Protein AF-A0A952K8J6-F1 (afdb_monomer)

Foldseek 3Di:
DQDAAADDPPPDDDDPPHDYDHDDDDDDPAQDKDKDKDWADDPVDPGIDIDIDIDGDDHDPPPVPDPPPPPPVPPVDDPVVVVVVVVVVVVVVVVVVVVVVVVVVVVVVD

pLDDT: mean 77.5, std 14.74, range [35.69, 93.81]

Structure (mmCIF, N/CA/C/O backbone):
data_AF-A0A952K8J6-F1
#
_entry.id   AF-A0A952K8J6-F1
#
loop_
_atom_site.group_PDB
_atom_site.id
_atom_site.type_symbol
_atom_site.label_atom_id
_atom_site.label_alt_id
_atom_site.label_comp_id
_atom_site.label_asym_id
_atom_site.label_entity_id
_atom_site.label_seq_id
_atom_site.pdbx_PDB_ins_code
_atom_site.Cartn_x
_atom_site.Cartn_y
_atom_site.Cartn_z
_atom_site.occupancy
_atom_site.B_iso_or_equiv
_atom_site.auth_seq_id
_atom_site.auth_comp_id
_atom_site.auth_asym_id
_atom_site.auth_atom_id
_atom_site.pdbx_PDB_model_num
ATOM 1 N N . THR A 1 1 ? -31.563 2.646 2.511 1.00 35.69 1 THR A N 1
ATOM 2 C CA . THR A 1 1 ? -30.454 2.413 1.564 1.00 35.69 1 THR A CA 1
ATOM 3 C C . THR A 1 1 ? -29.157 2.599 2.322 1.00 35.69 1 THR A C 1
ATOM 5 O O . THR A 1 1 ? -28.902 3.710 2.767 1.00 35.69 1 THR A O 1
ATOM 8 N N . ALA A 1 2 ? -28.404 1.525 2.571 1.00 39.47 2 ALA A N 1
ATOM 9 C CA . ALA A 1 2 ? -27.111 1.611 3.249 1.00 39.47 2 ALA A CA 1
ATOM 10 C C . ALA A 1 2 ? -26.137 2.365 2.333 1.00 39.47 2 ALA A C 1
ATOM 12 O O . ALA A 1 2 ? -25.689 1.829 1.324 1.00 39.47 2 ALA A O 1
ATOM 13 N N . GLN A 1 3 ? -25.907 3.648 2.611 1.00 42.03 3 GLN A N 1
ATOM 14 C CA . GLN A 1 3 ? -24.810 4.375 1.988 1.00 42.03 3 GLN A CA 1
ATOM 15 C C . GLN A 1 3 ? -23.556 3.998 2.765 1.00 42.03 3 GLN A C 1
ATOM 17 O O . GLN A 1 3 ? -23.417 4.361 3.930 1.00 42.03 3 GLN A O 1
ATOM 22 N N . SER A 1 4 ? -22.674 3.238 2.127 1.00 52.25 4 SER A N 1
ATOM 23 C CA . SER A 1 4 ? -21.323 2.977 2.608 1.00 52.25 4 SER A CA 1
ATOM 24 C C . SER A 1 4 ? -20.573 4.311 2.666 1.00 52.25 4 SER A C 1
ATOM 26 O O . SER A 1 4 ? -20.021 4.769 1.668 1.00 52.25 4 SER A O 1
ATOM 28 N N . ALA A 1 5 ? -20.627 4.990 3.810 1.00 70.00 5 ALA A N 1
ATOM 29 C CA . ALA A 1 5 ? -19.852 6.196 4.059 1.00 70.00 5 ALA A CA 1
ATOM 30 C C . ALA A 1 5 ? -18.497 5.813 4.665 1.00 70.00 5 ALA A C 1
ATOM 32 O O . ALA A 1 5 ? -18.414 4.954 5.551 1.00 70.00 5 ALA A O 1
ATOM 33 N N . THR A 1 6 ? -17.430 6.459 4.196 1.00 81.06 6 THR A N 1
ATOM 34 C CA . THR A 1 6 ? -16.109 6.360 4.823 1.00 81.06 6 THR A CA 1
ATOM 35 C C . THR A 1 6 ? -16.213 6.827 6.272 1.00 81.06 6 THR A C 1
ATOM 37 O O . THR A 1 6 ? -16.823 7.864 6.544 1.00 81.06 6 THR A O 1
ATOM 40 N N . CYS A 1 7 ? -15.648 6.059 7.206 1.00 87.06 7 CYS A N 1
ATOM 4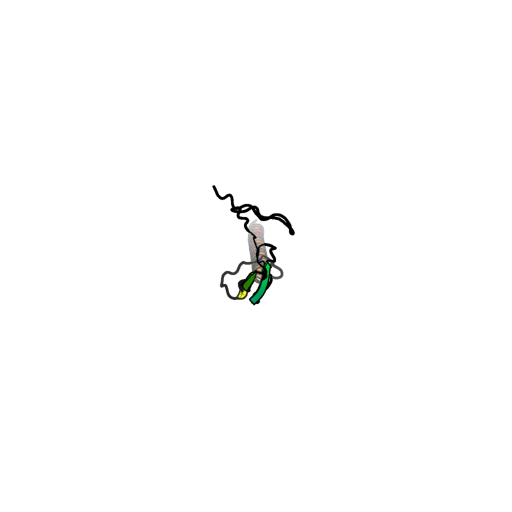1 C CA . CYS A 1 7 ? -15.719 6.409 8.622 1.00 87.06 7 CYS A CA 1
ATOM 42 C C . CYS A 1 7 ? -15.092 7.799 8.897 1.00 87.06 7 CYS A C 1
ATOM 44 O O . CYS A 1 7 ? -14.096 8.155 8.257 1.00 87.06 7 CYS A O 1
ATOM 46 N N . PRO A 1 8 ? -15.632 8.579 9.856 1.00 85.25 8 PRO A N 1
ATOM 47 C CA . PRO A 1 8 ? -15.026 9.834 10.301 1.00 85.25 8 PRO A CA 1
ATOM 48 C C . PRO A 1 8 ? -13.628 9.613 10.913 1.00 85.25 8 PRO A C 1
ATOM 50 O O . PRO A 1 8 ? -13.290 8.487 11.288 1.00 85.25 8 PRO A O 1
ATOM 53 N N . PRO A 1 9 ? -12.813 10.671 11.074 1.00 84.50 9 PRO A N 1
ATOM 54 C CA . PRO A 1 9 ? -11.547 10.568 11.796 1.00 84.50 9 PRO A CA 1
ATOM 55 C C . PRO A 1 9 ? -11.762 10.101 13.245 1.00 84.50 9 PRO A C 1
ATOM 57 O O . PRO A 1 9 ? -12.754 10.443 13.888 1.00 84.50 9 PRO A O 1
ATOM 60 N N . THR A 1 10 ? -10.828 9.306 13.766 1.00 85.75 10 THR A N 1
ATOM 61 C CA . THR A 1 10 ? -10.901 8.731 15.117 1.00 85.75 10 THR A CA 1
ATOM 62 C C . THR A 1 10 ? -10.516 9.741 16.206 1.00 85.75 10 THR A C 1
ATOM 64 O O . THR A 1 10 ? -9.537 10.464 16.013 1.00 85.75 10 THR A O 1
ATOM 67 N N . PRO A 1 11 ? -11.181 9.732 17.382 1.00 88.12 11 PRO A N 1
ATOM 68 C CA . PRO A 1 11 ? -12.299 8.863 17.765 1.00 88.12 11 PRO A CA 1
ATOM 69 C C . PRO A 1 11 ? -13.650 9.369 17.229 1.00 88.12 11 PRO A C 1
ATOM 71 O O . PRO A 1 11 ? -13.913 10.567 17.213 1.00 88.12 11 PRO A O 1
ATOM 74 N N . PHE A 1 12 ? -14.536 8.448 16.846 1.00 88.00 12 PHE A N 1
ATOM 75 C CA . PHE A 1 12 ? -15.890 8.763 16.381 1.00 88.00 12 PHE A CA 1
ATOM 76 C C . PHE A 1 12 ? -16.929 7.840 17.023 1.00 88.00 12 PHE A C 1
ATOM 78 O O . PHE A 1 12 ? -16.597 6.796 17.582 1.00 88.00 12 PHE A O 1
ATOM 85 N N . THR A 1 13 ? -18.199 8.237 16.944 1.00 87.81 13 THR A N 1
ATOM 86 C CA . THR A 1 13 ? -19.334 7.455 17.451 1.00 87.81 13 THR A CA 1
ATOM 87 C C . THR A 1 13 ? -20.195 6.983 16.286 1.00 87.81 13 THR A C 1
ATOM 89 O O . THR A 1 13 ? -20.588 7.785 15.442 1.00 87.81 13 THR A O 1
ATOM 92 N N . LEU A 1 14 ? -20.499 5.686 16.256 1.00 86.69 14 LEU A N 1
ATOM 93 C CA . LEU A 1 14 ? -21.443 5.074 15.322 1.00 86.69 14 LEU A CA 1
ATOM 94 C C . LEU A 1 14 ? -22.813 4.929 15.999 1.00 86.69 14 LEU A C 1
ATOM 96 O O . LEU A 1 14 ? -22.898 4.262 17.033 1.00 86.69 14 LEU A O 1
ATOM 100 N N . PRO A 1 15 ? -23.883 5.529 15.449 1.00 86.56 15 PRO A N 1
ATOM 101 C CA . PRO A 1 15 ? -25.239 5.301 15.933 1.00 86.56 15 PRO A CA 1
ATOM 102 C C . PRO A 1 15 ? -25.665 3.829 15.782 1.00 86.56 15 PRO A C 1
ATOM 104 O O . PRO A 1 15 ? -25.191 3.141 14.874 1.00 86.56 15 PRO A O 1
ATOM 107 N N . PRO A 1 16 ? -26.606 3.339 16.608 1.00 84.00 16 PRO A N 1
ATOM 108 C CA . PRO A 1 16 ? -27.157 1.995 16.454 1.00 84.00 16 PRO A CA 1
ATOM 109 C C . PRO A 1 16 ? -27.754 1.784 15.056 1.00 84.00 16 PRO A C 1
ATOM 111 O O . PRO A 1 16 ? -28.519 2.616 14.572 1.00 84.00 16 PRO A O 1
ATOM 114 N N . GLY A 1 17 ? -27.412 0.666 14.413 1.00 84.31 17 GLY A N 1
ATOM 115 C CA . GLY A 1 17 ? -27.890 0.328 13.066 1.00 84.31 17 GLY A CA 1
ATOM 116 C C . GLY A 1 17 ? -27.223 1.106 11.925 1.00 84.31 17 GLY A C 1
ATOM 117 O O . GLY A 1 17 ? -27.588 0.895 10.770 1.00 84.31 17 GLY A O 1
ATOM 118 N N . ALA A 1 18 ? -26.255 1.979 12.223 1.00 85.56 18 ALA A N 1
ATOM 119 C CA . ALA A 1 18 ? -25.407 2.600 11.215 1.00 85.56 18 ALA A CA 1
ATOM 120 C C . ALA A 1 18 ? -24.212 1.699 10.866 1.00 85.56 18 ALA A C 1
ATOM 122 O O . ALA A 1 18 ? -23.717 0.939 11.698 1.00 85.56 18 ALA A O 1
ATOM 123 N N . GLU A 1 19 ? -23.718 1.841 9.641 1.00 85.75 19 GLU A N 1
ATOM 124 C CA . GLU A 1 19 ? -22.515 1.180 9.143 1.00 85.75 19 GLU A CA 1
ATOM 125 C C . GLU A 1 19 ? -21.553 2.247 8.612 1.00 85.75 19 GLU A C 1
ATOM 127 O O . GLU A 1 19 ? -21.983 3.249 8.035 1.00 85.75 19 GLU A O 1
ATOM 132 N N . CYS A 1 20 ? -20.252 2.042 8.805 1.00 88.56 20 CYS A N 1
ATOM 133 C CA . CYS A 1 20 ? -19.225 2.810 8.112 1.00 88.56 20 CYS A CA 1
ATOM 134 C C . CYS A 1 20 ? -18.127 1.876 7.607 1.00 88.56 20 CYS A C 1
ATOM 136 O O . CYS A 1 20 ? -17.868 0.824 8.194 1.00 88.56 20 CYS A O 1
ATOM 138 N N . THR A 1 21 ? -17.472 2.269 6.519 1.00 88.31 21 THR A N 1
ATOM 139 C CA . THR A 1 21 ? -16.417 1.471 5.891 1.00 88.31 21 THR A CA 1
ATOM 140 C C . THR A 1 21 ? -15.049 2.089 6.171 1.00 88.31 21 THR A C 1
ATOM 142 O O . THR A 1 21 ? -14.802 3.253 5.846 1.00 88.31 21 THR A O 1
ATOM 145 N N . VAL A 1 22 ? -14.137 1.303 6.752 1.00 88.00 22 VAL A N 1
ATOM 146 C CA . VAL A 1 22 ? -12.717 1.663 6.900 1.00 88.00 22 VAL A CA 1
ATOM 147 C C . VAL A 1 22 ? -11.954 1.100 5.702 1.00 88.00 22 VAL A C 1
ATOM 149 O O . VAL A 1 22 ? -11.907 -0.113 5.516 1.00 88.00 22 VAL A O 1
ATOM 152 N N . SER A 1 23 ? -11.364 1.972 4.884 1.00 87.44 23 SER A N 1
ATOM 153 C CA . SER A 1 23 ? -10.554 1.569 3.726 1.00 87.44 23 SER A CA 1
ATOM 154 C C . SER A 1 23 ? -9.070 1.565 4.086 1.00 87.44 23 SER A C 1
ATOM 156 O O . SER A 1 23 ? -8.564 2.552 4.617 1.00 87.44 23 SER A O 1
ATOM 158 N N . VAL A 1 24 ? -8.372 0.471 3.778 1.00 86.75 24 VAL A N 1
ATOM 159 C CA . VAL A 1 24 ? -6.922 0.331 3.971 1.00 86.75 24 VAL A CA 1
ATOM 160 C C . VAL A 1 24 ? -6.274 0.127 2.607 1.00 86.75 24 VAL A C 1
ATOM 162 O O . VAL A 1 24 ? -6.624 -0.806 1.889 1.00 86.75 24 VAL A O 1
ATOM 165 N N . THR A 1 25 ? -5.327 0.994 2.255 1.00 88.81 25 THR A N 1
ATOM 166 C CA . THR A 1 25 ? -4.599 0.913 0.984 1.00 88.81 25 THR A CA 1
ATOM 167 C C . THR A 1 25 ? -3.229 0.290 1.211 1.00 88.81 25 THR A C 1
ATOM 169 O O . THR A 1 25 ? -2.448 0.783 2.023 1.00 88.81 25 THR A O 1
ATOM 172 N N . PHE A 1 26 ? -2.922 -0.770 0.466 1.00 88.81 26 PHE A N 1
ATOM 173 C CA . PHE A 1 26 ? -1.597 -1.382 0.435 1.00 88.81 26 PHE A CA 1
ATOM 174 C C . PHE A 1 26 ? -0.826 -0.877 -0.792 1.00 88.81 26 PHE A C 1
ATOM 176 O O . PHE A 1 26 ? -1.246 -1.110 -1.922 1.00 88.81 26 PHE A O 1
ATOM 183 N N . ALA A 1 27 ? 0.280 -0.163 -0.568 1.00 87.81 27 ALA A N 1
ATOM 184 C CA . ALA A 1 27 ? 1.139 0.403 -1.612 1.00 87.81 27 ALA A CA 1
ATOM 185 C C . ALA A 1 27 ? 2.593 -0.074 -1.416 1.00 87.81 27 ALA A C 1
ATOM 187 O O . ALA A 1 27 ? 3.407 0.665 -0.859 1.00 87.81 27 ALA A O 1
ATOM 188 N N . PRO A 1 28 ? 2.914 -1.328 -1.786 1.00 85.31 28 PRO A N 1
ATOM 189 C CA . PRO A 1 28 ? 4.256 -1.878 -1.619 1.00 85.31 28 PRO A CA 1
ATOM 190 C C . PRO A 1 28 ? 5.252 -1.222 -2.584 1.00 85.31 28 PRO A C 1
ATOM 192 O O . PRO A 1 28 ? 4.937 -1.002 -3.752 1.00 85.31 28 PRO A O 1
ATOM 195 N N . THR A 1 29 ? 6.465 -0.941 -2.107 1.00 83.38 29 THR A N 1
ATOM 196 C CA . THR A 1 29 ? 7.600 -0.489 -2.937 1.00 83.38 29 THR A CA 1
ATOM 197 C C . THR A 1 29 ? 8.496 -1.634 -3.393 1.00 83.38 29 THR A C 1
ATOM 199 O O . THR A 1 29 ? 9.211 -1.492 -4.378 1.00 83.38 29 THR A O 1
ATOM 202 N N . ASP A 1 30 ? 8.433 -2.764 -2.689 1.00 83.50 30 ASP A N 1
ATOM 203 C CA . ASP A 1 30 ? 9.284 -3.931 -2.888 1.00 83.50 30 ASP A CA 1
ATOM 204 C C . ASP A 1 30 ? 8.437 -5.203 -2.926 1.00 83.50 30 ASP A C 1
ATOM 206 O O . ASP A 1 30 ? 7.305 -5.237 -2.436 1.00 83.50 30 ASP A O 1
ATOM 210 N N . SER A 1 31 ? 9.013 -6.287 -3.443 1.00 86.88 31 SER A N 1
ATOM 211 C CA . SER A 1 31 ? 8.332 -7.579 -3.573 1.00 86.88 31 SER A CA 1
ATOM 212 C C . SER A 1 31 ? 8.207 -8.380 -2.270 1.00 86.88 31 SER A C 1
ATOM 214 O O . SER A 1 31 ? 7.889 -9.571 -2.269 1.00 86.88 31 SER A O 1
ATOM 216 N N . THR A 1 32 ? 8.486 -7.739 -1.138 1.00 85.50 32 THR A N 1
ATOM 217 C CA . THR A 1 32 ? 8.553 -8.386 0.170 1.00 85.50 32 THR A CA 1
ATOM 218 C C . THR A 1 32 ? 7.158 -8.541 0.772 1.00 85.50 32 THR A C 1
ATOM 220 O O . THR A 1 32 ? 6.343 -7.614 0.765 1.00 85.50 32 THR A O 1
ATOM 223 N N . ALA A 1 33 ? 6.889 -9.716 1.344 1.00 90.19 33 ALA A N 1
ATOM 224 C CA . ALA A 1 33 ? 5.674 -9.953 2.111 1.00 90.19 33 ALA A CA 1
ATOM 225 C C . ALA A 1 33 ? 5.646 -9.053 3.358 1.00 90.19 33 ALA A C 1
ATOM 227 O O . ALA A 1 33 ? 6.563 -9.064 4.178 1.00 90.19 33 ALA A O 1
ATOM 228 N N . THR A 1 34 ? 4.574 -8.282 3.498 1.00 90.56 34 THR A N 1
ATOM 229 C CA . THR A 1 34 ? 4.323 -7.376 4.616 1.00 90.56 34 THR A CA 1
ATOM 230 C C . THR A 1 34 ? 3.090 -7.846 5.373 1.00 90.56 34 THR A C 1
ATOM 232 O O . THR A 1 34 ? 2.008 -8.011 4.806 1.00 90.56 34 THR A O 1
ATOM 235 N N . THR A 1 35 ? 3.246 -8.043 6.677 1.00 92.69 35 THR A N 1
ATOM 236 C CA . THR A 1 35 ? 2.149 -8.377 7.589 1.00 92.69 35 THR A CA 1
ATOM 237 C C . THR A 1 35 ? 1.925 -7.240 8.572 1.00 92.69 35 THR A C 1
ATOM 239 O O . THR A 1 35 ? 2.884 -6.647 9.063 1.00 92.69 35 THR A O 1
ATOM 242 N N . GLY A 1 36 ? 0.669 -6.970 8.904 1.00 90.25 36 GLY A N 1
ATOM 243 C CA . GLY A 1 36 ? 0.284 -5.971 9.894 1.00 90.25 36 GLY A CA 1
ATOM 244 C C . GLY A 1 36 ? -0.977 -6.382 10.639 1.00 90.25 36 GLY A C 1
ATOM 245 O O . GLY A 1 36 ? -1.664 -7.333 10.268 1.00 90.25 36 GLY A O 1
ATOM 246 N N . THR A 1 37 ? -1.295 -5.661 11.705 1.00 93.38 37 THR A N 1
ATOM 247 C CA . THR A 1 37 ? -2.520 -5.870 12.478 1.00 93.38 37 THR A CA 1
ATOM 248 C C . THR A 1 37 ? -3.263 -4.549 12.621 1.00 93.38 37 THR A C 1
ATOM 250 O O . THR A 1 37 ? -2.694 -3.539 13.032 1.00 93.38 37 THR A O 1
ATOM 253 N N . LEU A 1 38 ? -4.548 -4.550 12.270 1.00 89.19 38 LEU A N 1
ATOM 254 C CA . LEU A 1 38 ? -5.463 -3.446 12.540 1.00 89.19 38 LEU A CA 1
ATOM 255 C C . LEU A 1 38 ? -6.250 -3.778 13.808 1.00 89.19 38 LEU A C 1
ATOM 257 O O . LEU A 1 38 ? -6.940 -4.796 13.865 1.00 89.19 38 LEU A O 1
ATOM 261 N N . GLN A 1 39 ? -6.147 -2.925 14.825 1.00 91.00 39 GLN A N 1
ATOM 262 C CA . GLN A 1 39 ? -6.887 -3.074 16.074 1.00 91.00 39 GLN A CA 1
ATOM 263 C C . GLN A 1 39 ? -7.987 -2.015 16.159 1.00 91.00 39 GLN A C 1
ATOM 265 O O . GLN A 1 39 ? -7.712 -0.817 16.126 1.00 91.00 39 GLN A O 1
ATOM 270 N N . VAL A 1 40 ? -9.231 -2.464 16.303 1.00 89.12 40 VAL A N 1
ATOM 271 C CA . VAL A 1 40 ? -10.404 -1.607 16.480 1.00 89.12 40 VAL A CA 1
ATOM 272 C C . VAL A 1 40 ? -10.858 -1.701 17.930 1.00 89.12 40 VAL A C 1
ATOM 274 O O . VAL A 1 40 ? -11.330 -2.742 18.385 1.00 89.12 40 VAL A O 1
ATOM 277 N N . GLN A 1 41 ? -10.706 -0.602 18.662 1.00 89.69 41 GLN A N 1
ATOM 278 C CA . GLN A 1 41 ? -11.207 -0.459 20.026 1.00 89.69 41 GLN A CA 1
ATOM 279 C C . GLN A 1 41 ? -12.552 0.270 19.980 1.00 89.69 41 GLN A C 1
ATOM 281 O O . GLN A 1 41 ? -12.667 1.318 19.346 1.00 89.69 41 GLN A O 1
ATOM 286 N N . SER A 1 42 ? -13.576 -0.278 20.634 1.00 87.19 42 SER A N 1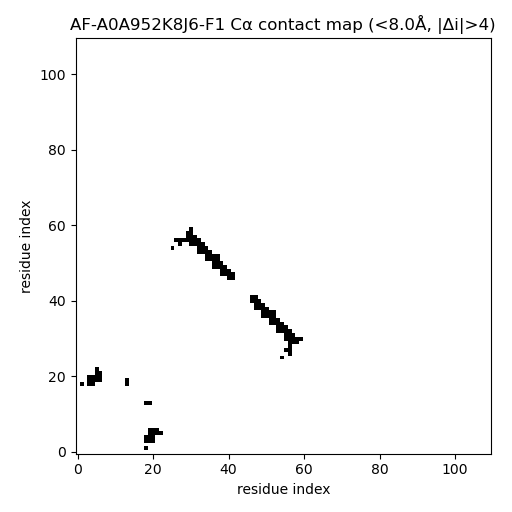
ATOM 287 C CA . SER A 1 42 ? -14.893 0.356 20.727 1.00 87.19 42 SER A CA 1
ATOM 288 C C . SER A 1 42 ? -15.438 0.237 22.145 1.00 87.19 42 SER A C 1
ATOM 290 O O . SER A 1 42 ? -15.155 -0.732 22.837 1.00 87.19 42 SER A O 1
ATOM 292 N N . ALA A 1 43 ? -16.247 1.204 22.581 1.00 85.81 43 ALA A N 1
ATOM 293 C CA . ALA A 1 43 ? -16.926 1.128 23.877 1.00 85.81 43 ALA A CA 1
ATOM 294 C C . ALA A 1 43 ? -18.089 0.114 23.888 1.00 85.81 43 ALA A C 1
ATOM 296 O O . ALA A 1 43 ? -18.609 -0.216 24.950 1.00 85.81 43 ALA A O 1
ATOM 297 N N . ALA A 1 44 ? -18.512 -0.372 22.715 1.00 82.19 44 ALA A N 1
ATOM 298 C CA . ALA A 1 44 ? -19.590 -1.348 22.582 1.00 82.19 44 ALA A CA 1
ATOM 299 C C . ALA A 1 44 ? -19.144 -2.778 22.930 1.00 82.19 44 ALA A C 1
ATOM 301 O O . ALA A 1 44 ? -19.983 -3.615 23.262 1.00 82.19 44 ALA A O 1
ATOM 302 N N . GLN A 1 45 ? -17.841 -3.069 22.859 1.00 81.44 45 GLN A N 1
ATOM 303 C CA . GLN A 1 45 ? -17.276 -4.377 23.183 1.00 81.44 45 GLN A CA 1
ATOM 304 C C . GLN A 1 45 ? -16.120 -4.230 24.180 1.00 81.44 45 GLN A C 1
ATOM 306 O O . GLN A 1 45 ? -15.263 -3.373 23.998 1.00 81.44 45 GLN A O 1
ATOM 311 N N . PRO A 1 46 ? -16.036 -5.092 25.208 1.00 81.81 46 PRO A N 1
ATOM 312 C CA . PRO A 1 46 ? -14.971 -5.016 26.206 1.00 81.81 46 PRO A CA 1
ATOM 313 C C . PRO A 1 46 ? -13.593 -5.415 25.660 1.00 81.81 46 PRO A C 1
ATOM 315 O O . PRO A 1 46 ? -12.590 -5.104 26.292 1.00 81.81 46 PRO A O 1
ATOM 318 N N . GLN A 1 47 ? -13.534 -6.102 24.512 1.00 86.81 47 GLN A N 1
ATOM 319 C CA . GLN A 1 47 ? -12.285 -6.501 23.869 1.00 86.81 47 GLN A CA 1
ATOM 320 C C . GLN A 1 47 ? -12.104 -5.835 22.502 1.00 86.81 47 GLN A C 1
ATOM 322 O O . GLN A 1 47 ? -13.073 -5.736 21.744 1.00 86.81 47 GLN A O 1
ATOM 327 N N . PRO A 1 48 ? -10.869 -5.424 22.153 1.00 88.62 48 PRO A N 1
ATOM 328 C CA . PRO A 1 48 ? -10.568 -4.914 20.826 1.00 88.62 48 PRO A CA 1
ATOM 329 C C . PRO A 1 48 ? -10.787 -5.988 19.761 1.00 88.62 48 PRO A C 1
ATOM 331 O O . PRO A 1 48 ? -10.363 -7.133 19.925 1.00 88.62 48 PRO A O 1
ATOM 334 N N . THR A 1 49 ? -11.380 -5.601 18.637 1.00 90.44 49 THR A N 1
ATOM 335 C CA . THR A 1 49 ? -11.439 -6.463 17.454 1.00 90.44 49 THR A CA 1
ATOM 336 C C . THR A 1 49 ? -10.122 -6.343 16.699 1.00 90.44 49 THR A C 1
ATOM 338 O O . THR A 1 49 ? -9.682 -5.237 16.387 1.00 90.44 49 THR A O 1
ATOM 341 N N . THR A 1 50 ? -9.476 -7.468 16.412 1.00 91.69 50 THR A N 1
ATOM 342 C CA . THR A 1 50 ? -8.221 -7.515 15.659 1.00 91.69 50 THR A CA 1
ATOM 343 C C . THR A 1 50 ? -8.454 -8.078 14.266 1.00 91.69 50 THR A C 1
ATOM 345 O O . THR A 1 50 ? -9.115 -9.099 14.089 1.00 91.69 50 THR A O 1
ATOM 348 N N . VAL A 1 51 ? -7.887 -7.412 13.265 1.00 91.25 51 VAL A N 1
ATOM 349 C CA . VAL A 1 51 ? -7.909 -7.846 11.869 1.00 91.25 51 VAL A CA 1
ATOM 350 C C . VAL A 1 51 ? -6.466 -8.003 11.411 1.00 91.25 51 VAL A C 1
ATOM 352 O O . VAL A 1 51 ? -5.686 -7.049 11.441 1.00 91.25 51 VAL A O 1
ATOM 355 N N . ALA A 1 52 ? -6.093 -9.222 11.025 1.00 93.75 52 ALA A N 1
ATOM 356 C CA . ALA A 1 52 ? -4.788 -9.488 10.439 1.00 93.75 52 ALA A CA 1
ATOM 357 C C . ALA A 1 52 ? -4.776 -9.011 8.982 1.00 93.75 52 ALA A C 1
ATOM 359 O O . ALA A 1 52 ? -5.689 -9.311 8.213 1.00 93.75 52 ALA A O 1
ATOM 360 N N . LEU A 1 53 ? -3.736 -8.273 8.615 1.00 93.25 53 LEU A N 1
ATOM 361 C CA . LEU A 1 53 ? -3.499 -7.781 7.267 1.00 93.25 53 LEU A CA 1
ATOM 362 C C . LEU A 1 53 ? -2.248 -8.467 6.723 1.00 93.25 53 LEU A C 1
ATOM 364 O O . LEU A 1 53 ? -1.215 -8.515 7.392 1.00 93.25 53 LEU A O 1
ATOM 368 N N . ALA A 1 54 ? -2.337 -8.976 5.502 1.00 92.69 54 ALA A N 1
ATOM 369 C CA . ALA A 1 54 ? -1.202 -9.523 4.777 1.00 92.69 54 ALA A CA 1
ATOM 370 C C . ALA A 1 54 ? -1.248 -9.017 3.336 1.00 92.69 54 ALA A C 1
ATOM 372 O O . ALA A 1 54 ? -2.309 -9.007 2.711 1.00 92.69 54 ALA A O 1
ATOM 373 N N . GLY A 1 55 ? -0.099 -8.598 2.824 1.00 90.19 55 GLY A N 1
ATOM 374 C CA . GLY A 1 55 ? 0.069 -8.174 1.443 1.00 90.19 55 GLY A CA 1
ATOM 375 C C . GLY A 1 55 ? 1.489 -8.461 0.984 1.00 90.19 55 GLY A C 1
ATOM 376 O O . GLY A 1 55 ? 2.424 -8.426 1.778 1.00 90.19 55 GLY A O 1
ATOM 377 N N . GLN A 1 56 ? 1.665 -8.757 -0.294 1.00 91.88 56 GLN A N 1
ATOM 378 C CA . GLN A 1 56 ? 2.977 -8.938 -0.901 1.00 91.88 56 GLN A CA 1
ATOM 379 C C . GLN A 1 56 ? 3.019 -8.093 -2.168 1.00 91.88 56 GLN A C 1
ATOM 381 O O . GLN A 1 56 ? 2.063 -8.108 -2.942 1.00 91.88 56 GLN A O 1
ATOM 386 N N . GLY A 1 57 ? 4.079 -7.304 -2.335 1.00 86.62 57 GLY A N 1
ATOM 387 C CA . GLY A 1 57 ? 4.315 -6.616 -3.598 1.00 86.62 57 GLY A CA 1
ATOM 388 C C . GLY A 1 57 ? 4.791 -7.596 -4.663 1.00 86.62 57 GLY A C 1
ATOM 389 O O . GLY A 1 57 ? 5.464 -8.580 -4.357 1.00 86.62 57 GLY A O 1
ATOM 390 N N . ASP A 1 58 ? 4.476 -7.315 -5.919 1.00 84.12 58 ASP A N 1
ATOM 391 C CA . ASP A 1 58 ? 5.107 -8.003 -7.037 1.00 84.12 58 ASP A CA 1
ATOM 392 C C . ASP A 1 58 ? 6.439 -7.333 -7.367 1.00 84.12 58 ASP A C 1
ATOM 394 O O . ASP A 1 58 ? 6.586 -6.110 -7.287 1.00 84.12 58 ASP A O 1
ATOM 398 N N . ALA A 1 59 ? 7.429 -8.142 -7.742 1.00 78.25 59 ALA A N 1
ATOM 399 C CA . ALA A 1 59 ? 8.670 -7.596 -8.269 1.00 78.25 59 ALA A CA 1
ATOM 400 C C . ALA A 1 59 ? 8.374 -6.863 -9.580 1.00 78.25 59 ALA A C 1
ATOM 402 O O . ALA A 1 59 ? 7.551 -7.312 -10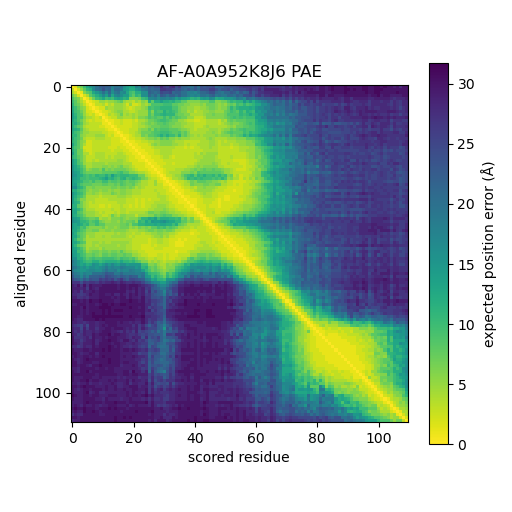.383 1.00 78.25 59 ALA A O 1
ATOM 403 N N . ALA A 1 60 ? 9.075 -5.752 -9.817 1.00 74.50 60 ALA A N 1
ATOM 404 C CA . ALA A 1 60 ? 9.052 -5.126 -11.129 1.00 74.50 60 ALA A CA 1
ATOM 405 C C . ALA A 1 60 ? 9.426 -6.183 -12.187 1.00 74.50 60 ALA A C 1
ATOM 407 O O . ALA A 1 60 ? 10.355 -6.965 -11.953 1.00 74.50 60 ALA A O 1
ATOM 408 N N . PRO A 1 61 ? 8.715 -6.242 -13.327 1.00 69.31 61 PRO A N 1
ATOM 409 C CA . PRO A 1 61 ? 9.016 -7.223 -14.355 1.00 69.31 61 PRO A CA 1
ATOM 410 C C . PRO A 1 61 ? 10.464 -7.048 -14.805 1.00 69.31 61 PRO A C 1
ATOM 412 O O . PRO A 1 61 ? 10.888 -5.940 -15.144 1.00 69.31 61 PRO A O 1
ATOM 415 N N . ASP A 1 62 ? 11.220 -8.146 -14.812 1.00 68.94 62 ASP A N 1
ATOM 416 C CA . ASP A 1 62 ? 12.571 -8.142 -15.354 1.00 68.94 62 ASP A CA 1
ATOM 417 C C . ASP A 1 62 ? 12.500 -8.015 -16.880 1.00 68.94 62 ASP A C 1
ATOM 419 O O . ASP A 1 62 ? 12.382 -8.997 -17.624 1.00 68.94 62 ASP A O 1
ATOM 423 N N . LEU A 1 63 ? 12.566 -6.766 -17.341 1.00 64.38 63 LEU A N 1
ATOM 424 C CA . LEU A 1 63 ? 12.598 -6.408 -18.756 1.00 64.38 63 LEU A CA 1
ATOM 425 C C . LEU A 1 63 ? 13.873 -6.910 -19.457 1.00 64.38 63 LEU A C 1
ATOM 427 O O . LEU A 1 63 ? 13.945 -6.830 -20.681 1.00 64.38 63 LEU A O 1
ATOM 431 N N . SER A 1 64 ? 14.857 -7.439 -18.720 1.00 64.56 64 SER A N 1
ATOM 432 C CA . SER A 1 64 ? 16.067 -8.046 -19.282 1.00 64.56 64 SER A CA 1
ATOM 433 C C . SER A 1 64 ? 15.778 -9.388 -19.971 1.00 64.56 64 SER A C 1
ATOM 435 O O . SER A 1 64 ? 16.456 -9.751 -20.930 1.00 64.56 64 SER A O 1
ATOM 437 N N . SER A 1 65 ? 14.740 -10.115 -19.533 1.00 60.94 65 SER A N 1
ATOM 438 C CA . SER A 1 65 ? 14.392 -11.442 -20.077 1.00 60.94 65 SER A CA 1
ATOM 439 C C . SER A 1 65 ? 13.426 -11.410 -21.273 1.00 60.94 65 SER A C 1
ATOM 441 O O . SER A 1 65 ? 13.175 -12.438 -21.905 1.00 60.94 65 SER A O 1
ATOM 443 N N . GLY A 1 66 ? 12.888 -10.234 -21.613 1.00 55.47 66 GLY A N 1
ATOM 444 C CA . GLY A 1 66 ? 11.956 -10.058 -22.721 1.00 55.47 66 GLY A CA 1
ATOM 445 C C . GLY A 1 66 ? 12.682 -9.769 -24.031 1.00 55.47 66 GLY A C 1
ATOM 446 O O . GLY A 1 66 ? 13.272 -8.706 -24.190 1.00 55.47 66 GLY A O 1
ATOM 447 N N . GLY A 1 67 ? 12.553 -10.660 -25.017 1.00 58.19 67 GLY A N 1
ATOM 448 C CA . GLY A 1 67 ? 12.984 -10.469 -26.413 1.00 58.19 67 GLY A CA 1
ATOM 449 C C . GLY A 1 67 ? 12.278 -9.332 -27.174 1.00 58.19 67 GLY A C 1
ATOM 450 O O . GLY A 1 67 ? 12.195 -9.367 -28.398 1.00 58.19 67 GLY A O 1
ATOM 451 N N . CYS A 1 68 ? 11.768 -8.324 -26.470 1.00 54.56 68 CYS A N 1
ATOM 452 C CA . CYS A 1 68 ? 11.293 -7.069 -27.021 1.00 54.56 68 CYS A CA 1
ATOM 453 C C . CYS A 1 68 ? 12.387 -6.032 -26.774 1.00 54.56 68 CYS A C 1
ATOM 455 O O 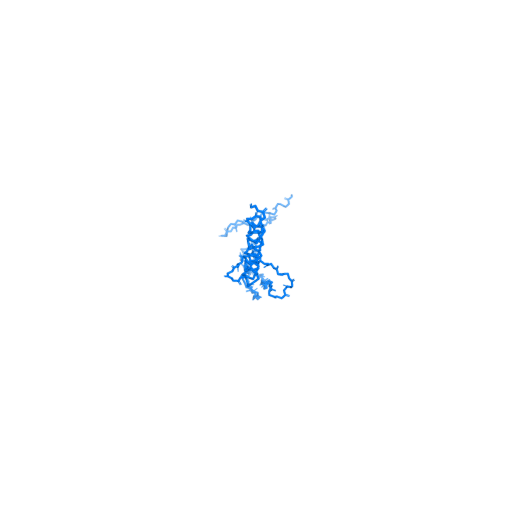. CYS A 1 68 ? 12.396 -5.350 -25.751 1.00 54.56 68 CYS A O 1
ATOM 457 N N . SER A 1 69 ? 13.323 -5.913 -27.712 1.00 60.22 69 SER A N 1
ATOM 458 C CA . SER A 1 69 ? 14.248 -4.787 -27.750 1.00 60.22 69 SER A CA 1
ATOM 459 C C . SER A 1 69 ? 13.438 -3.500 -27.908 1.00 60.22 69 SER A C 1
ATOM 461 O O . SER A 1 69 ? 13.113 -3.086 -29.021 1.00 60.22 69 SER A O 1
ATOM 463 N N . VAL A 1 70 ? 13.093 -2.847 -26.802 1.00 56.66 70 VAL A N 1
ATOM 464 C CA . VAL A 1 70 ? 12.768 -1.428 -26.858 1.00 56.66 70 VAL A CA 1
ATOM 465 C C . VAL A 1 70 ? 14.114 -0.759 -27.061 1.00 56.66 70 VAL A C 1
ATOM 467 O O . VAL A 1 70 ? 14.875 -0.588 -26.111 1.00 56.66 70 VAL A O 1
ATOM 470 N N . SER A 1 71 ? 14.454 -0.470 -28.317 1.00 55.97 71 SER A N 1
ATOM 471 C CA . SER A 1 71 ? 15.583 0.386 -28.663 1.00 55.97 71 SER A CA 1
ATOM 472 C C . SER A 1 71 ? 15.339 1.752 -28.026 1.00 55.97 71 SER A C 1
ATOM 474 O O . SER A 1 71 ? 14.783 2.660 -28.639 1.00 55.97 71 SER A O 1
ATOM 476 N N . ARG A 1 72 ? 15.698 1.888 -26.748 1.00 56.59 72 ARG A N 1
ATOM 477 C CA . ARG A 1 72 ? 15.857 3.180 -26.102 1.00 56.59 72 ARG A CA 1
ATOM 478 C C . ARG A 1 72 ? 17.002 3.832 -26.859 1.00 56.59 72 ARG A C 1
ATOM 480 O O . ARG A 1 72 ? 18.089 3.264 -26.921 1.00 56.59 72 ARG A O 1
ATOM 487 N N . GLY A 1 73 ? 16.685 4.916 -27.560 1.00 54.41 73 GLY A N 1
ATOM 488 C CA . GLY A 1 73 ? 17.552 5.611 -28.509 1.00 54.41 73 GLY A CA 1
ATOM 489 C C . GLY A 1 73 ? 18.755 6.285 -27.858 1.00 54.41 73 GLY A C 1
ATOM 490 O O . GLY A 1 73 ? 18.998 7.464 -28.085 1.00 54.41 73 GLY A O 1
ATOM 491 N N . ASP A 1 74 ? 19.537 5.536 -27.092 1.00 60.25 74 ASP A N 1
ATOM 492 C CA . ASP A 1 74 ? 20.782 5.980 -26.494 1.00 60.25 74 ASP A CA 1
ATOM 493 C C . ASP A 1 74 ? 21.897 5.603 -27.473 1.00 60.25 74 ASP A C 1
ATOM 495 O O . ASP A 1 74 ? 22.737 4.739 -27.219 1.00 60.25 74 ASP A O 1
ATOM 499 N N . GLY A 1 75 ? 21.854 6.229 -28.654 1.00 55.50 75 GLY A N 1
ATOM 500 C CA . GLY A 1 75 ? 22.799 6.065 -29.763 1.00 55.50 75 GLY A CA 1
ATOM 501 C C . GLY A 1 75 ? 24.187 6.617 -29.439 1.00 55.50 75 GLY A C 1
ATOM 502 O O . GLY A 1 75 ? 24.709 7.460 -30.164 1.00 55.50 75 GLY A O 1
ATOM 503 N N . ARG A 1 76 ? 24.784 6.193 -28.321 1.00 63.41 76 ARG A N 1
ATOM 504 C CA . ARG A 1 76 ? 26.053 6.747 -27.849 1.00 63.41 76 ARG A CA 1
ATOM 505 C C . ARG A 1 76 ? 27.232 6.279 -28.698 1.00 63.41 76 ARG A C 1
ATOM 507 O O . ARG A 1 76 ? 28.150 7.063 -28.870 1.00 63.41 76 ARG A O 1
ATOM 514 N N . PHE A 1 77 ? 27.180 5.076 -29.273 1.00 53.97 77 PHE A N 1
ATOM 515 C CA . PHE A 1 77 ? 28.099 4.602 -30.315 1.00 53.97 77 PHE A CA 1
ATOM 516 C C . PHE A 1 77 ? 27.422 3.471 -31.095 1.00 53.97 77 PHE A C 1
ATOM 518 O O . PHE A 1 77 ? 27.542 2.310 -30.722 1.00 53.97 77 PHE A O 1
ATOM 525 N N . ASP A 1 78 ? 26.682 3.809 -32.152 1.00 66.31 78 ASP A N 1
ATOM 526 C CA . ASP A 1 78 ? 26.106 2.814 -33.058 1.00 66.31 78 ASP A CA 1
ATOM 527 C C . ASP A 1 78 ? 27.134 2.502 -34.170 1.00 66.31 78 ASP A C 1
ATOM 529 O O . ASP A 1 78 ? 27.337 3.322 -35.078 1.00 66.31 78 ASP A O 1
ATOM 533 N N . PRO A 1 79 ? 27.870 1.374 -34.089 1.00 65.69 79 PRO A N 1
ATOM 534 C CA . PRO A 1 79 ? 28.982 1.080 -34.997 1.00 65.69 79 PRO A CA 1
ATOM 535 C C . PRO A 1 79 ? 28.527 0.951 -36.460 1.00 65.69 79 PRO A C 1
ATOM 537 O O . PRO A 1 79 ? 29.318 1.184 -37.378 1.00 65.69 79 PRO A O 1
ATOM 540 N N . LEU A 1 80 ? 27.245 0.642 -36.692 1.00 78.19 80 LEU A N 1
ATOM 541 C CA . LEU A 1 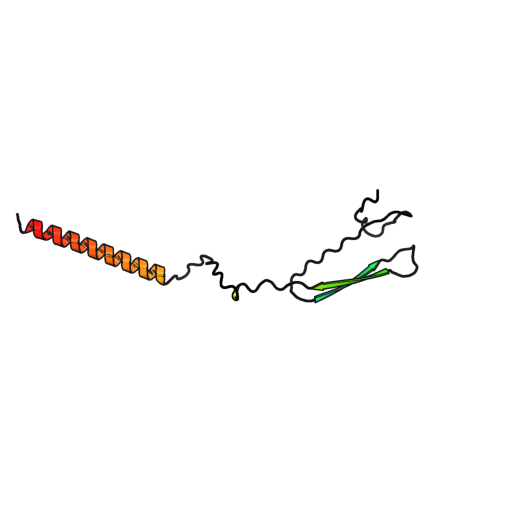80 ? 26.655 0.535 -38.026 1.00 78.19 80 LEU A CA 1
ATOM 542 C C . LEU A 1 80 ? 26.454 1.905 -38.683 1.00 78.19 80 LEU A C 1
ATOM 544 O O . LEU A 1 80 ? 26.725 2.052 -39.875 1.00 78.19 80 LEU A O 1
ATOM 548 N N . LEU A 1 81 ? 26.058 2.928 -37.920 1.00 79.31 81 LEU A N 1
ATOM 549 C CA . LEU A 1 81 ? 25.929 4.306 -38.417 1.00 79.31 81 LEU A CA 1
ATOM 550 C C . LEU A 1 81 ? 27.280 4.863 -38.887 1.00 79.31 81 LEU A C 1
ATOM 552 O O . LEU A 1 81 ? 27.358 5.502 -39.939 1.00 79.31 81 LEU A O 1
ATOM 556 N N . GLY A 1 82 ? 28.355 4.552 -38.156 1.00 83.06 82 GLY A N 1
ATOM 557 C CA . GLY A 1 82 ? 29.721 4.886 -38.563 1.00 83.06 82 GLY A CA 1
ATOM 558 C C . GLY A 1 82 ? 30.112 4.224 -39.887 1.00 83.06 82 GLY A C 1
ATOM 559 O O . GLY A 1 82 ? 30.626 4.888 -40.788 1.00 83.06 82 GLY A O 1
ATOM 560 N N . PHE A 1 83 ? 29.805 2.935 -40.047 1.00 87.50 83 PHE A N 1
ATOM 561 C CA . PHE A 1 83 ? 30.103 2.204 -41.280 1.00 87.50 83 PHE A CA 1
ATOM 562 C C . PHE A 1 83 ? 29.313 2.744 -42.485 1.00 87.50 83 PHE A C 1
ATOM 564 O O . PHE A 1 83 ? 29.882 2.961 -43.558 1.00 87.50 83 PHE A O 1
ATOM 571 N N . LEU A 1 84 ? 28.021 3.042 -42.304 1.00 87.50 84 LEU A N 1
ATOM 572 C CA . LEU A 1 84 ? 27.170 3.617 -43.351 1.00 87.50 84 LEU A CA 1
ATOM 573 C C . LEU A 1 84 ? 27.652 5.0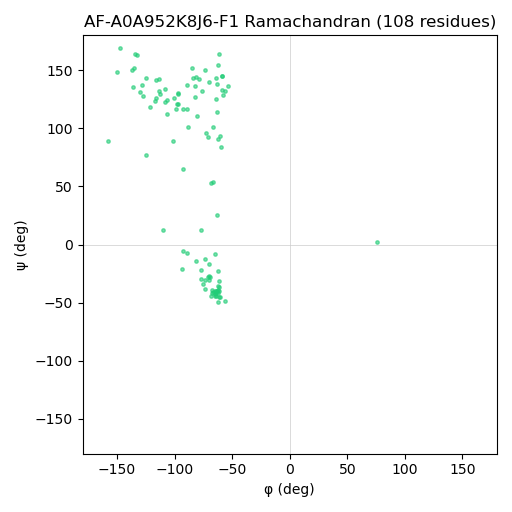05 -43.801 1.00 87.50 84 LEU A C 1
ATOM 575 O O . LEU A 1 84 ? 27.674 5.283 -45.003 1.00 87.50 84 LEU A O 1
ATOM 579 N N . ALA A 1 85 ? 28.098 5.853 -42.869 1.00 90.00 85 ALA A N 1
ATOM 580 C CA . ALA A 1 85 ? 28.653 7.166 -43.198 1.00 90.00 85 ALA A CA 1
ATOM 581 C C . ALA A 1 85 ? 29.927 7.053 -44.055 1.00 90.00 85 ALA A C 1
ATOM 583 O O . ALA A 1 85 ? 30.078 7.771 -45.048 1.00 90.00 85 ALA A O 1
ATOM 584 N N . VAL A 1 86 ? 30.817 6.109 -43.728 1.00 92.75 86 VAL A N 1
ATOM 585 C CA . VAL A 1 86 ? 32.046 5.859 -44.500 1.00 92.75 86 VAL A CA 1
ATOM 586 C C . VAL A 1 86 ? 31.726 5.356 -45.910 1.00 92.75 86 VAL A C 1
ATOM 588 O O . VAL A 1 86 ? 32.288 5.869 -46.882 1.00 92.75 86 VAL A O 1
ATOM 591 N N . LEU A 1 87 ? 30.788 4.413 -46.054 1.00 93.81 87 LEU A N 1
ATOM 592 C CA . LEU A 1 87 ? 30.363 3.912 -47.366 1.00 93.81 87 LEU A CA 1
ATOM 593 C C . LEU A 1 87 ? 29.747 5.014 -48.239 1.00 93.81 87 LEU A C 1
ATOM 595 O O . LEU A 1 87 ? 30.039 5.088 -49.435 1.00 93.81 87 LEU A O 1
ATOM 599 N N . ALA A 1 88 ? 28.939 5.901 -47.655 1.00 92.81 88 ALA A N 1
ATOM 600 C CA . ALA A 1 88 ? 28.338 7.019 -48.376 1.00 92.81 88 ALA A CA 1
ATOM 601 C C . ALA A 1 88 ? 29.397 8.009 -48.892 1.00 92.81 88 ALA A C 1
ATOM 603 O O . ALA A 1 88 ? 29.357 8.409 -50.060 1.00 92.81 88 ALA A O 1
ATOM 604 N N . LEU A 1 89 ? 30.384 8.362 -48.060 1.00 93.69 89 LEU A N 1
ATOM 605 C CA . LEU A 1 89 ? 31.499 9.225 -48.465 1.00 93.69 89 LEU A CA 1
ATOM 606 C C . LEU A 1 89 ? 32.355 8.574 -49.556 1.00 93.69 89 LEU A C 1
ATOM 608 O O . LEU A 1 89 ? 32.709 9.236 -50.535 1.00 93.69 89 LEU A O 1
ATOM 612 N N . ALA A 1 90 ? 32.635 7.275 -49.434 1.00 93.12 90 ALA A N 1
ATOM 613 C CA . ALA A 1 90 ? 33.346 6.519 -50.459 1.00 93.12 90 ALA A CA 1
ATOM 614 C C . ALA A 1 90 ? 32.586 6.529 -51.795 1.00 93.12 90 ALA A C 1
ATOM 616 O O . ALA A 1 90 ? 33.181 6.825 -52.833 1.00 93.12 90 ALA A O 1
ATOM 617 N N . ALA A 1 91 ? 31.269 6.300 -51.775 1.00 92.19 91 ALA A N 1
ATOM 618 C CA . ALA A 1 91 ? 30.427 6.328 -52.969 1.00 92.19 91 ALA A CA 1
ATOM 619 C C . ALA A 1 91 ? 30.362 7.723 -53.615 1.00 92.19 91 ALA A C 1
ATOM 621 O O . ALA A 1 91 ? 30.431 7.842 -54.841 1.00 92.19 91 ALA A O 1
ATOM 622 N N . LEU A 1 92 ? 30.275 8.792 -52.817 1.00 88.44 92 LEU A N 1
ATOM 623 C CA . LEU A 1 92 ? 30.292 10.172 -53.314 1.00 88.44 92 LEU A CA 1
ATOM 624 C C . LEU A 1 92 ? 31.651 10.545 -53.919 1.00 88.44 92 LEU A C 1
ATOM 626 O O . LEU A 1 92 ? 31.697 11.154 -54.990 1.00 88.44 92 LEU A O 1
ATOM 630 N N . ALA A 1 93 ? 32.754 10.129 -53.294 1.00 88.88 93 ALA A N 1
ATOM 631 C CA . ALA A 1 93 ? 34.096 10.323 -53.835 1.00 88.88 93 ALA A CA 1
ATOM 632 C C . ALA A 1 93 ? 34.298 9.544 -55.146 1.00 88.88 93 ALA A C 1
ATOM 634 O O . ALA A 1 93 ? 34.875 10.077 -56.096 1.00 88.88 93 ALA A O 1
ATOM 635 N N . TRP A 1 94 ? 33.783 8.315 -55.228 1.00 84.56 94 TRP A N 1
ATOM 636 C CA . TRP A 1 94 ? 33.797 7.513 -56.454 1.00 84.56 94 TRP A CA 1
ATOM 637 C C . TRP A 1 94 ? 32.999 8.176 -57.579 1.00 84.56 94 TRP A C 1
ATOM 639 O O . TRP A 1 94 ? 33.533 8.386 -58.668 1.00 84.56 94 TRP A O 1
ATOM 649 N N . ARG A 1 95 ? 31.766 8.609 -57.297 1.00 84.94 95 ARG A N 1
ATOM 650 C CA . ARG A 1 95 ? 30.922 9.330 -58.264 1.00 84.94 95 ARG A CA 1
ATOM 651 C C . ARG A 1 95 ? 31.553 10.650 -58.709 1.00 84.94 95 ARG A C 1
ATOM 653 O O . ARG A 1 95 ? 31.455 11.021 -59.876 1.00 84.94 95 ARG A O 1
ATOM 660 N N . GLY A 1 96 ? 32.227 11.355 -57.801 1.00 77.94 96 GLY A N 1
ATOM 661 C CA . GLY A 1 96 ? 32.948 12.588 -58.114 1.00 77.94 96 GLY A CA 1
ATOM 662 C C . GLY A 1 96 ? 34.158 12.359 -59.021 1.00 77.94 96 GLY A C 1
ATOM 663 O O . GLY A 1 96 ? 34.395 13.147 -59.936 1.00 77.94 96 GLY A O 1
ATOM 664 N N . ARG A 1 97 ? 34.906 11.268 -58.815 1.00 76.69 97 ARG A N 1
ATOM 665 C CA . ARG A 1 97 ? 36.021 10.891 -59.698 1.00 76.69 97 ARG A CA 1
ATOM 666 C C . ARG A 1 97 ? 35.530 10.477 -61.079 1.00 76.69 97 ARG A C 1
ATOM 668 O O . ARG A 1 97 ? 36.11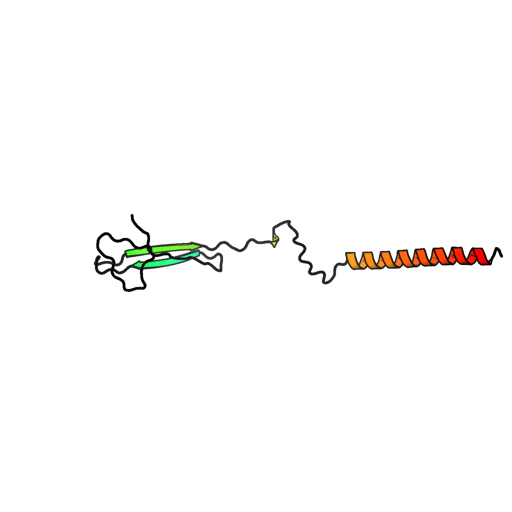1 10.937 -62.051 1.00 76.69 97 ARG A O 1
ATOM 675 N N . GLN A 1 98 ? 34.445 9.708 -61.167 1.00 69.56 98 GLN A N 1
ATOM 676 C CA . GLN A 1 98 ? 33.843 9.309 -62.447 1.00 69.56 98 GLN A CA 1
ATOM 677 C C . GLN A 1 98 ? 33.476 10.530 -63.299 1.00 69.56 98 GLN A C 1
ATOM 679 O O . GLN A 1 98 ? 33.942 10.660 -64.424 1.00 69.56 98 GLN A O 1
ATOM 684 N N . ARG A 1 99 ? 32.797 11.518 -62.704 1.00 68.00 99 ARG A N 1
ATOM 685 C CA . ARG A 1 99 ? 32.455 12.771 -63.400 1.00 68.00 99 ARG A CA 1
ATOM 686 C C . ARG A 1 99 ? 33.677 13.576 -63.858 1.00 68.00 99 ARG A C 1
ATOM 688 O O . ARG A 1 99 ? 33.612 14.278 -64.861 1.00 68.00 99 ARG A O 1
ATOM 695 N N . ARG A 1 100 ? 34.793 13.505 -63.123 1.00 61.59 100 ARG A N 1
ATOM 696 C CA . ARG A 1 100 ? 36.054 14.171 -63.496 1.00 61.59 100 ARG A CA 1
ATOM 697 C C . ARG A 1 100 ? 36.806 13.430 -64.604 1.00 61.59 100 ARG A C 1
ATOM 699 O O . ARG A 1 100 ? 37.495 14.088 -65.377 1.00 61.59 100 ARG A O 1
ATOM 706 N N . PHE A 1 101 ? 36.668 12.107 -64.696 1.00 61.84 101 PHE A N 1
ATOM 707 C CA . PHE A 1 101 ? 37.177 11.331 -65.829 1.00 61.84 101 PHE A CA 1
ATOM 708 C C . PHE A 1 101 ? 36.400 11.653 -67.110 1.00 61.84 101 PHE A C 1
ATOM 710 O O . PHE A 1 101 ? 37.025 11.956 -68.125 1.00 61.84 101 PHE A O 1
ATOM 717 N N . ASP A 1 102 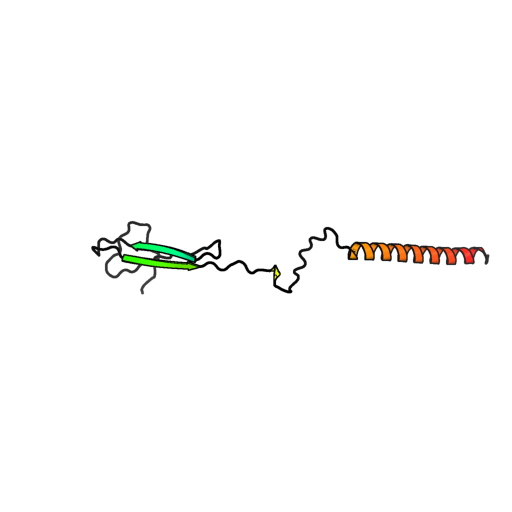? 35.070 11.733 -67.036 1.00 61.97 102 ASP A N 1
ATOM 718 C CA . ASP A 1 102 ? 34.229 12.106 -68.184 1.00 61.97 102 ASP A CA 1
ATOM 719 C C . ASP A 1 102 ? 34.523 13.532 -68.689 1.00 61.97 102 ASP A C 1
ATOM 721 O O . ASP A 1 102 ? 34.510 13.802 -69.891 1.00 61.97 102 ASP A O 1
ATOM 725 N N . ALA A 1 103 ? 34.834 14.460 -67.776 1.00 63.47 103 ALA A N 1
ATOM 726 C CA . ALA A 1 103 ? 35.188 15.834 -68.128 1.00 63.47 103 ALA A CA 1
ATOM 727 C C . ALA A 1 103 ? 36.558 15.955 -68.824 1.00 63.47 103 ALA A C 1
ATOM 729 O O . ALA A 1 103 ? 36.724 16.839 -69.660 1.00 63.47 103 ALA A O 1
ATOM 730 N N . ARG A 1 104 ? 37.525 15.075 -68.517 1.00 59.28 104 ARG A N 1
ATOM 731 C CA . ARG A 1 104 ? 38.856 15.096 -69.150 1.00 59.28 104 ARG A CA 1
ATOM 732 C C . ARG A 1 104 ? 38.852 14.546 -70.578 1.00 59.28 104 ARG A C 1
ATOM 734 O O . ARG A 1 104 ? 39.544 15.101 -71.423 1.00 59.28 104 ARG A O 1
ATOM 741 N N . GLN A 1 105 ? 38.024 13.545 -70.889 1.00 59.16 105 GLN A N 1
ATOM 742 C CA . GLN A 1 105 ? 37.953 13.027 -72.264 1.00 59.16 105 GLN A CA 1
ATOM 743 C C . GLN A 1 105 ? 37.318 14.012 -73.257 1.00 59.16 105 GLN A C 1
ATOM 745 O O . GLN A 1 105 ? 37.679 14.010 -74.429 1.00 59.16 105 GLN A O 1
ATOM 750 N N . ARG A 1 106 ? 36.424 14.908 -72.810 1.00 55.88 106 ARG A N 1
ATOM 751 C CA . ARG A 1 106 ? 35.885 15.972 -73.681 1.00 55.88 106 ARG A CA 1
ATOM 752 C C . ARG A 1 106 ? 36.913 17.043 -74.043 1.00 55.88 106 ARG A C 1
ATOM 754 O O . ARG A 1 106 ? 36.770 17.652 -75.093 1.00 55.88 106 ARG A O 1
ATOM 761 N N . SER A 1 107 ? 37.928 17.269 -73.206 1.00 56.56 107 SER A N 1
ATOM 762 C CA . SER A 1 107 ? 39.014 18.214 -73.508 1.00 56.56 107 SER A CA 1
ATOM 763 C C . SER A 1 107 ? 40.107 17.643 -74.414 1.00 56.56 107 SER A C 1
ATOM 765 O O . SER A 1 107 ? 40.895 18.414 -74.935 1.00 56.56 107 SER A O 1
ATOM 767 N N . GLU A 1 108 ? 40.162 16.322 -74.609 1.00 56.09 108 GLU A N 1
ATOM 768 C CA . GLU A 1 108 ? 41.065 15.681 -75.584 1.00 56.09 108 GLU A CA 1
ATOM 769 C C . GLU A 1 108 ? 40.397 15.462 -76.957 1.00 56.09 108 GLU A C 1
ATOM 771 O O . GLU A 1 108 ? 41.056 15.036 -77.900 1.00 56.09 108 GLU A O 1
ATOM 776 N N . ALA A 1 109 ? 39.098 15.759 -77.083 1.00 53.69 109 ALA A N 1
ATOM 777 C CA . ALA A 1 109 ? 38.314 15.613 -78.313 1.00 53.69 109 ALA A CA 1
ATOM 778 C C . ALA A 1 109 ? 37.902 16.958 -78.958 1.00 53.69 109 ALA A C 1
ATOM 780 O O . ALA A 1 109 ? 37.044 16.965 -79.842 1.00 53.69 109 ALA A O 1
ATOM 781 N N . ALA A 1 110 ? 38.483 18.077 -78.514 1.00 49.75 110 ALA A N 1
ATOM 782 C CA . ALA A 1 110 ? 38.311 19.424 -79.069 1.00 49.75 110 ALA A CA 1
ATOM 783 C C . ALA A 1 110 ? 39.685 20.037 -7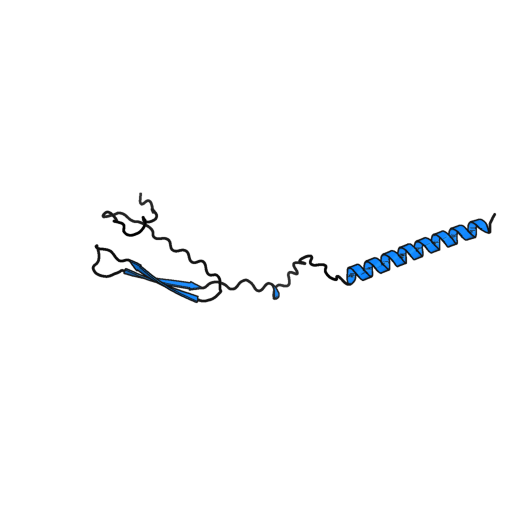9.357 1.00 49.75 110 ALA A C 1
ATOM 785 O O . ALA A 1 110 ? 39.802 20.735 -80.387 1.00 49.75 110 ALA A O 1
#

Solvent-accessible surface area (backbone atoms only — not comparable to full-atom values): 7424 Å² total; per-residue (Å²): 130,90,67,84,40,72,56,73,73,84,88,74,86,80,60,90,94,62,71,63,43,85,88,84,88,88,82,67,92,49,50,57,78,46,75,52,73,50,77,47,79,52,95,90,43,100,62,65,49,74,44,83,44,78,50,63,29,71,66,78,79,68,69,86,78,48,95,66,82,75,78,72,87,72,74,82,77,55,72,64,60,57,52,52,52,52,52,51,53,51,51,52,52,51,54,53,49,52,57,52,52,60,57,52,57,58,68,77,73,114

Mean predicted aligned error: 17.21 Å

Nearest PDB structures (foldseek):
  7un6-assembly1_B  TM=5.483E-01  e=8.375E+00  Homo sapiens
  7lix-assembly1_A  TM=4.181E-01  e=8.920E+00  Porphyridium purpureum

Radius of gyration: 37.67 Å; Cα contacts (8 Å, |Δi|>4): 66; chains: 1; bounding box: 72×31×105 Å

Sequence (110 aa):
TAQSATCPPTPFTLPPGAECTVSVTFAPTDSTATTGTLQVQSAAQPQPTTVALAGQGDAAPDLSSGGCSVSRGDGRFDPLLGFLAVLALAALAWRGRQRRFDARQRSEAA

Secondary structure (DSSP, 8-state):
----EEPPSSS--PPTT--EE-------SSS-EEEEEEEE--TTSSS-EEEEEEEEPPPPP-TTS-S--------S--HHHHHHHHHHHHHHHHHHHHHHHHHHHHHS--